Protein AF-A0A529NR77-F1 (afdb_monomer)

Structure (mmCIF, N/CA/C/O backbone):
data_AF-A0A529NR77-F1
#
_entry.id   AF-A0A529NR77-F1
#
loop_
_atom_site.group_PDB
_atom_site.id
_atom_site.type_symbol
_atom_site.label_atom_id
_atom_site.label_alt_id
_atom_site.label_comp_id
_atom_site.label_asym_id
_atom_site.label_entity_id
_atom_site.label_seq_id
_atom_site.pdbx_PDB_ins_code
_atom_site.Cartn_x
_atom_site.Cartn_y
_atom_site.Cartn_z
_atom_site.occupancy
_atom_site.B_iso_or_equiv
_atom_site.auth_seq_id
_atom_site.auth_comp_id
_atom_site.auth_a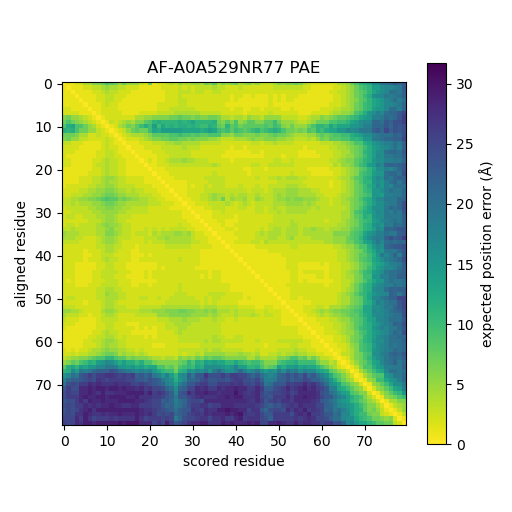sym_id
_atom_site.auth_atom_id
_atom_site.pdbx_PDB_model_num
ATOM 1 N N . MET A 1 1 ? -6.838 -7.383 4.671 1.00 95.38 1 MET A N 1
ATOM 2 C CA . MET A 1 1 ? -6.320 -7.280 3.284 1.00 95.38 1 MET A CA 1
ATOM 3 C C . MET A 1 1 ? -5.938 -8.662 2.791 1.00 95.38 1 MET A C 1
ATOM 5 O O . MET A 1 1 ? -5.264 -9.382 3.523 1.00 95.38 1 MET A O 1
ATOM 9 N N . ARG A 1 2 ? -6.348 -9.020 1.572 1.00 97.50 2 ARG A N 1
ATOM 10 C CA . ARG A 1 2 ? -6.115 -10.343 0.979 1.00 97.50 2 ARG A CA 1
ATOM 11 C C . ARG A 1 2 ? -5.477 -10.214 -0.405 1.00 97.50 2 ARG A C 1
ATOM 13 O O . ARG A 1 2 ? -5.978 -9.479 -1.252 1.00 97.50 2 ARG A O 1
ATOM 20 N N . ASP A 1 3 ? -4.358 -10.913 -0.576 1.00 97.88 3 ASP A N 1
ATOM 21 C CA . ASP A 1 3 ? -3.591 -11.122 -1.807 1.00 97.88 3 ASP A CA 1
ATOM 22 C C . ASP A 1 3 ? -3.331 -9.856 -2.633 1.00 97.88 3 ASP A C 1
ATOM 24 O O . ASP A 1 3 ? -3.378 -9.862 -3.862 1.00 97.88 3 ASP A O 1
ATOM 28 N N . LEU A 1 4 ? -2.992 -8.754 -1.957 1.00 98.06 4 LEU A N 1
ATOM 29 C CA . LEU A 1 4 ? -2.761 -7.474 -2.614 1.00 98.06 4 LEU A CA 1
ATOM 30 C C . LEU A 1 4 ? -1.544 -7.549 -3.546 1.00 98.06 4 LEU A C 1
ATOM 32 O O . LEU A 1 4 ? -0.402 -7.739 -3.103 1.00 98.06 4 LEU A O 1
ATOM 36 N N . THR A 1 5 ? -1.768 -7.3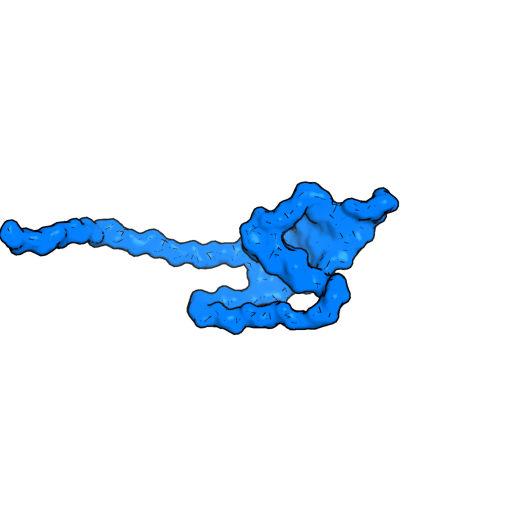13 -4.836 1.00 98.19 5 THR A N 1
ATOM 37 C CA . THR A 1 5 ? -0.700 -7.122 -5.821 1.00 98.19 5 THR A CA 1
ATOM 38 C C . THR A 1 5 ? -0.713 -5.690 -6.333 1.00 98.19 5 THR A C 1
ATOM 40 O O . THR A 1 5 ? -1.765 -5.078 -6.509 1.00 98.19 5 THR A O 1
ATOM 43 N N . VAL A 1 6 ? 0.479 -5.136 -6.561 1.00 98.00 6 VAL A N 1
ATOM 44 C CA . VAL A 1 6 ? 0.632 -3.818 -7.180 1.00 98.00 6 VAL A CA 1
ATOM 45 C C . VAL A 1 6 ? 1.781 -3.874 -8.167 1.00 98.00 6 VAL A C 1
ATOM 47 O O . VAL A 1 6 ? 2.892 -4.277 -7.812 1.00 98.00 6 VAL A O 1
ATOM 50 N N . ALA A 1 7 ? 1.532 -3.426 -9.392 1.00 97.31 7 ALA A N 1
ATOM 51 C CA . ALA A 1 7 ? 2.546 -3.247 -10.420 1.00 97.31 7 ALA A CA 1
ATOM 52 C C . ALA A 1 7 ? 2.461 -1.840 -11.014 1.00 97.31 7 ALA A C 1
ATOM 54 O O . ALA A 1 7 ? 1.375 -1.298 -11.198 1.00 97.31 7 ALA A O 1
ATOM 55 N N . TYR A 1 8 ? 3.606 -1.253 -11.350 1.00 95.38 8 TYR A N 1
ATOM 56 C CA . TYR A 1 8 ? 3.664 0.035 -12.040 1.00 95.38 8 TYR A CA 1
ATOM 57 C C . TYR A 1 8 ? 4.058 -0.165 -13.495 1.00 95.38 8 TYR A C 1
ATOM 59 O O . TYR A 1 8 ? 4.941 -0.968 -13.805 1.00 95.38 8 TYR A O 1
ATOM 67 N N . ARG A 1 9 ? 3.445 0.602 -14.397 1.00 90.31 9 ARG A N 1
ATOM 68 C CA . ARG A 1 9 ? 3.877 0.652 -15.796 1.00 90.31 9 ARG A CA 1
ATOM 69 C C . ARG A 1 9 ? 5.037 1.638 -15.952 1.00 90.31 9 ARG A C 1
ATOM 71 O O . ARG A 1 9 ? 4.871 2.830 -15.713 1.00 90.31 9 ARG A O 1
ATOM 78 N N . GLY A 1 10 ? 6.189 1.150 -16.405 1.00 83.81 10 GLY A N 1
ATOM 79 C CA . GLY A 1 10 ? 7.369 1.956 -16.724 1.00 83.81 10 GLY A CA 1
ATOM 80 C C . GLY A 1 10 ? 8.069 1.428 -17.975 1.00 83.81 10 GLY A C 1
ATOM 81 O O . GLY A 1 10 ? 8.235 0.222 -18.128 1.00 83.81 10 GLY A O 1
ATOM 82 N N . ASN A 1 11 ? 8.457 2.315 -18.898 1.00 83.56 11 ASN A N 1
ATOM 83 C CA . ASN A 1 11 ? 9.162 1.966 -20.146 1.00 83.56 11 ASN A CA 1
ATOM 84 C C . ASN A 1 11 ? 8.499 0.825 -20.948 1.00 83.56 11 ASN A C 1
ATOM 86 O O . ASN A 1 11 ? 9.172 -0.057 -21.479 1.00 83.56 11 ASN A O 1
ATOM 90 N N . GLY A 1 12 ? 7.162 0.809 -20.990 1.00 84.31 12 GLY A N 1
ATOM 91 C CA . GLY A 1 12 ? 6.387 -0.223 -21.688 1.00 84.31 12 GLY A CA 1
ATOM 92 C C . GLY A 1 12 ? 6.356 -1.596 -21.004 1.00 84.31 12 GLY A C 1
ATOM 93 O O . GLY A 1 12 ? 5.792 -2.528 -21.567 1.00 84.31 12 GLY A O 1
ATOM 94 N N . ARG A 1 13 ? 6.923 -1.739 -19.800 1.00 88.62 13 ARG A N 1
ATOM 95 C CA . ARG A 1 13 ? 6.896 -2.971 -19.000 1.00 88.62 13 ARG A CA 1
ATOM 96 C C . ARG A 1 13 ? 6.154 -2.753 -17.686 1.00 88.62 13 ARG A C 1
ATOM 98 O O . ARG A 1 13 ? 6.113 -1.642 -17.158 1.00 88.62 13 ARG A O 1
ATOM 105 N N . GLU A 1 14 ? 5.566 -3.820 -17.159 1.00 91.06 14 GLU A N 1
ATOM 106 C CA . GLU A 1 14 ? 5.047 -3.828 -15.792 1.00 91.06 14 GLU A CA 1
ATOM 107 C C . GLU A 1 14 ? 6.153 -4.250 -14.828 1.00 91.06 14 GLU A C 1
ATOM 109 O O . GLU A 1 14 ? 6.817 -5.267 -15.031 1.00 91.06 14 GLU A O 1
ATOM 114 N N . VAL A 1 15 ? 6.352 -3.452 -13.782 1.00 93.94 15 VAL A N 1
ATOM 115 C CA . VAL A 1 15 ? 7.308 -3.732 -12.713 1.00 93.94 15 VAL A CA 1
ATOM 116 C C . VAL A 1 15 ? 6.517 -4.026 -11.437 1.00 93.94 15 VAL A C 1
ATOM 118 O O . VAL A 1 15 ? 5.834 -3.126 -10.937 1.00 93.94 15 VAL A O 1
ATOM 121 N N . PRO A 1 16 ? 6.571 -5.261 -10.905 1.00 95.75 16 PRO A N 1
ATOM 122 C CA . PRO A 1 16 ? 5.847 -5.618 -9.693 1.00 95.75 16 PRO A CA 1
ATOM 123 C C . PRO A 1 16 ? 6.487 -4.947 -8.474 1.00 95.75 16 PRO A C 1
ATOM 125 O O . PRO A 1 16 ? 7.679 -5.118 -8.219 1.00 95.75 16 PRO A O 1
ATOM 128 N N . ALA A 1 17 ? 5.680 -4.216 -7.709 1.00 96.81 17 ALA A N 1
ATOM 129 C CA . ALA A 1 17 ? 6.069 -3.584 -6.450 1.00 96.81 17 ALA A CA 1
ATOM 130 C C . ALA A 1 17 ? 5.575 -4.366 -5.224 1.00 96.81 17 ALA A C 1
ATOM 132 O O . ALA A 1 17 ? 6.280 -4.409 -4.222 1.00 96.81 17 ALA A O 1
ATOM 133 N N . LEU A 1 18 ? 4.407 -5.013 -5.313 1.00 97.69 18 LEU A N 1
ATOM 134 C CA . LEU A 1 18 ? 3.883 -5.954 -4.315 1.00 97.69 18 LEU A CA 1
ATOM 135 C C . LEU A 1 18 ? 3.477 -7.257 -5.007 1.00 97.69 18 LEU A C 1
ATOM 137 O O . LEU A 1 18 ? 2.887 -7.226 -6.088 1.00 97.69 18 LEU A O 1
ATOM 141 N N . LYS A 1 19 ? 3.795 -8.395 -4.386 1.00 96.69 19 LYS A N 1
ATOM 142 C CA . LYS A 1 19 ? 3.658 -9.737 -4.976 1.00 96.69 19 LYS A CA 1
ATOM 143 C C . LYS A 1 19 ? 2.712 -10.630 -4.159 1.00 96.69 19 LYS A C 1
ATOM 145 O O . LYS A 1 19 ? 3.097 -11.734 -3.799 1.00 96.69 19 LYS A O 1
ATOM 150 N N . GLY A 1 20 ? 1.515 -10.135 -3.845 1.00 97.06 20 GLY A N 1
ATOM 151 C CA . GLY A 1 20 ? 0.510 -10.881 -3.079 1.00 97.06 20 GLY A CA 1
ATOM 152 C C . GLY A 1 20 ? 0.743 -10.748 -1.578 1.00 97.06 20 GLY A C 1
ATOM 153 O O . GLY A 1 20 ? 1.250 -11.660 -0.934 1.00 97.06 20 GLY A O 1
ATOM 154 N N . VAL A 1 21 ? 0.432 -9.573 -1.030 1.00 97.44 21 VAL A N 1
ATOM 155 C CA . VAL A 1 21 ? 0.546 -9.302 0.408 1.00 97.44 21 VAL A CA 1
ATOM 156 C C . VAL A 1 21 ? -0.813 -9.505 1.070 1.00 97.44 21 VAL A C 1
ATOM 158 O O . VAL A 1 21 ? -1.789 -8.853 0.700 1.00 97.44 21 VAL A O 1
ATOM 161 N N . SER A 1 22 ? -0.844 -10.358 2.089 1.00 97.19 22 SER A N 1
ATOM 162 C CA . SER A 1 22 ? -2.013 -10.616 2.931 1.00 97.19 22 SER A CA 1
ATOM 163 C C . SER A 1 22 ? -1.694 -10.224 4.368 1.00 97.19 22 SER A C 1
ATOM 165 O O . SER A 1 22 ? -0.617 -10.537 4.877 1.00 97.19 22 SER A O 1
ATOM 167 N N . LEU A 1 23 ? -2.599 -9.472 4.988 1.00 95.50 23 LEU A N 1
ATOM 168 C CA . LEU A 1 23 ? -2.400 -8.880 6.307 1.00 95.50 23 LEU A CA 1
ATOM 169 C C . LEU A 1 23 ? -3.746 -8.520 6.937 1.00 95.50 23 LEU A C 1
ATOM 171 O O . LEU A 1 23 ? -4.638 -7.992 6.265 1.00 95.50 23 LEU A O 1
ATOM 175 N N . GLU A 1 24 ? -3.837 -8.733 8.240 1.00 95.56 24 GLU A N 1
ATOM 176 C CA . GLU A 1 24 ? -4.938 -8.334 9.108 1.00 95.56 24 GLU A CA 1
ATOM 177 C C . GLU A 1 24 ? -4.368 -7.442 10.217 1.00 95.56 24 GLU A C 1
ATOM 179 O O . GLU A 1 24 ? -3.248 -7.672 10.675 1.00 95.56 24 GLU A O 1
ATOM 184 N N . ILE A 1 25 ? -5.082 -6.366 10.549 1.00 93.19 25 ILE A N 1
ATOM 185 C CA . ILE A 1 25 ? -4.711 -5.427 11.611 1.00 93.19 25 ILE A CA 1
ATOM 186 C C . ILE A 1 25 ? -5.986 -5.128 12.386 1.00 93.19 25 ILE A C 1
ATOM 188 O O . ILE A 1 25 ? -6.946 -4.617 11.806 1.00 93.19 25 ILE A O 1
ATOM 192 N N . GLU A 1 26 ? -5.970 -5.413 13.679 1.00 92.25 26 GLU A N 1
ATOM 193 C CA . GLU A 1 26 ? -7.104 -5.177 14.566 1.00 92.25 26 GLU A CA 1
ATOM 194 C C . GLU A 1 26 ? -7.149 -3.727 15.068 1.00 92.25 26 GLU A C 1
ATOM 196 O O . GLU A 1 26 ? -6.151 -2.993 15.098 1.00 92.25 26 GLU A O 1
ATOM 201 N N . ALA A 1 27 ? -8.330 -3.293 15.512 1.00 90.12 27 ALA A N 1
ATOM 202 C CA . ALA A 1 27 ? -8.498 -1.967 16.092 1.00 90.12 27 ALA A CA 1
ATOM 203 C C . ALA A 1 27 ? -7.605 -1.788 17.337 1.00 90.12 27 ALA A C 1
ATOM 205 O O . ALA A 1 27 ? -7.686 -2.539 18.306 1.00 90.12 27 ALA A O 1
ATOM 206 N N . GLY A 1 28 ? -6.767 -0.748 17.324 1.00 91.44 28 GLY A N 1
ATOM 207 C CA . GLY A 1 28 ? -5.822 -0.450 18.407 1.00 91.44 28 GLY A CA 1
ATOM 208 C C . GLY A 1 28 ? -4.434 -1.074 18.235 1.00 91.44 28 GLY A C 1
ATOM 209 O O . GLY A 1 28 ? -3.526 -0.751 19.009 1.00 91.44 28 GLY A O 1
ATOM 210 N N . GLU A 1 29 ? -4.222 -1.901 17.210 1.00 94.38 29 GLU A N 1
ATOM 211 C CA . GLU A 1 29 ? -2.899 -2.429 16.896 1.00 94.38 29 GLU A CA 1
ATOM 212 C C . GLU A 1 29 ? -1.994 -1.391 16.225 1.00 94.38 29 GLU A C 1
ATOM 214 O O . GLU A 1 29 ? -2.425 -0.456 15.546 1.00 94.38 29 GLU A O 1
ATOM 219 N N . ARG A 1 30 ? -0.685 -1.568 16.423 1.00 94.31 30 ARG A N 1
ATOM 220 C CA . ARG A 1 30 ? 0.356 -0.769 15.775 1.00 94.31 30 ARG A CA 1
ATOM 221 C C . ARG A 1 30 ? 1.221 -1.683 14.926 1.00 94.31 30 ARG A C 1
ATOM 223 O O . ARG A 1 30 ? 1.924 -2.536 15.459 1.00 94.31 30 ARG A O 1
ATOM 230 N N . LEU A 1 31 ? 1.213 -1.449 13.619 1.00 94.69 31 LEU A N 1
ATOM 231 C CA . LEU A 1 31 ? 2.045 -2.165 12.660 1.00 94.69 31 LEU A CA 1
ATOM 232 C C . LEU A 1 31 ? 3.205 -1.288 12.177 1.00 94.69 31 LEU A C 1
ATOM 234 O O . LEU A 1 31 ? 3.005 -0.136 11.794 1.00 94.69 31 LEU A O 1
ATOM 238 N N . ALA A 1 32 ? 4.408 -1.860 12.122 1.00 96.19 32 ALA A N 1
ATOM 239 C CA . ALA A 1 32 ? 5.567 -1.251 11.475 1.00 96.19 32 ALA A CA 1
ATOM 240 C C . ALA A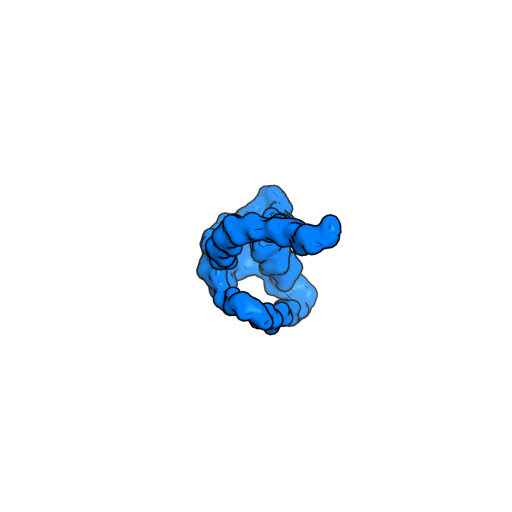 1 32 ? 5.935 -2.018 10.197 1.00 96.19 32 ALA A C 1
ATOM 242 O O . ALA A 1 32 ? 6.096 -3.236 10.220 1.00 96.19 32 ALA A O 1
ATOM 243 N N . ILE A 1 33 ? 6.118 -1.297 9.086 1.00 95.06 33 ILE A N 1
ATOM 244 C CA . ILE A 1 33 ? 6.570 -1.865 7.809 1.00 95.06 33 ILE A CA 1
ATOM 245 C C . ILE A 1 33 ? 8.054 -1.524 7.626 1.00 95.06 33 ILE A C 1
ATOM 247 O O . ILE A 1 33 ? 8.409 -0.362 7.421 1.00 95.06 33 ILE A O 1
ATOM 251 N N . ILE A 1 34 ? 8.922 -2.535 7.667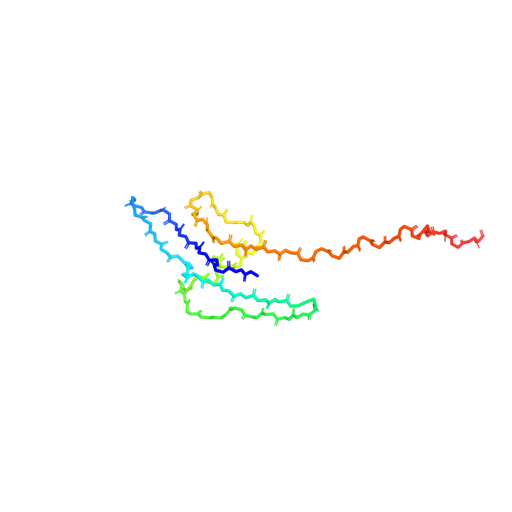 1.00 96.31 34 ILE A N 1
ATOM 252 C CA . ILE A 1 34 ? 10.382 -2.381 7.572 1.00 96.31 34 ILE A CA 1
ATOM 253 C C . ILE A 1 34 ? 10.967 -3.162 6.391 1.00 96.31 34 ILE A C 1
ATOM 255 O O . ILE A 1 34 ? 10.344 -4.076 5.860 1.00 96.31 34 ILE A O 1
ATOM 259 N N . GLY A 1 35 ? 12.163 -2.773 5.946 1.00 95.81 35 GLY A N 1
ATOM 260 C CA . GLY A 1 35 ? 12.867 -3.411 4.830 1.00 95.81 35 GLY A CA 1
ATOM 261 C C . GLY A 1 35 ? 13.682 -2.428 3.990 1.00 95.81 35 GLY A C 1
ATOM 262 O O . GLY A 1 35 ? 13.539 -1.209 4.115 1.00 95.81 35 GLY A O 1
ATOM 263 N N . GLU A 1 36 ? 14.515 -2.961 3.102 1.00 97.81 36 GLU A N 1
ATOM 264 C CA . GLU A 1 36 ? 15.440 -2.202 2.248 1.00 97.81 36 GLU A CA 1
ATOM 265 C C . GLU A 1 36 ? 14.742 -1.235 1.280 1.00 97.81 36 GLU A C 1
ATOM 267 O O . GLU A 1 36 ? 13.541 -1.334 1.009 1.00 97.81 36 GLU A O 1
ATOM 272 N N . SER A 1 37 ? 15.484 -0.261 0.747 1.00 96.25 37 SER A N 1
ATOM 273 C CA . SER A 1 37 ? 14.962 0.631 -0.295 1.00 96.25 37 SER A CA 1
ATOM 274 C C . SER A 1 37 ? 14.463 -0.177 -1.500 1.00 96.25 37 SER A C 1
ATOM 276 O O . SER A 1 37 ? 15.105 -1.129 -1.925 1.00 96.25 37 SER A O 1
ATOM 278 N N . GLY A 1 38 ? 13.292 0.180 -2.034 1.00 94.12 38 GLY A N 1
ATOM 279 C CA . GLY A 1 38 ? 12.684 -0.530 -3.166 1.00 94.12 38 GLY A CA 1
ATOM 280 C C . GLY A 1 38 ? 11.881 -1.791 -2.820 1.00 94.12 38 GLY A C 1
ATOM 281 O O . GLY A 1 38 ? 11.223 -2.327 -3.703 1.00 94.12 38 GLY A O 1
ATOM 282 N N . SER A 1 39 ? 11.826 -2.230 -1.556 1.00 95.69 39 SER A N 1
ATOM 283 C CA . SER A 1 39 ? 11.084 -3.445 -1.163 1.00 95.69 39 SER A CA 1
ATOM 284 C C . SER A 1 39 ? 9.548 -3.346 -1.227 1.00 95.69 39 SER A C 1
ATOM 286 O O . SER A 1 39 ? 8.862 -4.308 -0.902 1.00 95.69 39 SER A O 1
ATOM 288 N N . GLY A 1 40 ? 8.991 -2.187 -1.599 1.00 96.56 40 GLY A N 1
ATOM 289 C CA . GLY A 1 40 ? 7.541 -1.989 -1.730 1.00 96.56 40 GLY A CA 1
ATOM 290 C C . GLY A 1 40 ? 6.845 -1.333 -0.531 1.00 96.56 40 GLY A C 1
ATOM 291 O O . GLY A 1 40 ? 5.651 -1.072 -0.611 1.00 96.56 40 GLY A O 1
ATOM 292 N N . LYS A 1 41 ? 7.562 -0.965 0.543 1.00 98.06 41 LYS A N 1
ATOM 293 C CA . LYS A 1 41 ? 6.977 -0.353 1.765 1.00 98.06 41 LYS A CA 1
ATOM 294 C C . LYS A 1 41 ? 6.053 0.837 1.488 1.00 98.06 41 LYS A C 1
ATOM 296 O O . LYS A 1 41 ? 4.899 0.831 1.896 1.00 98.06 41 LYS A O 1
ATOM 301 N N . SER A 1 42 ? 6.548 1.847 0.766 1.00 97.31 42 SER A N 1
ATOM 302 C CA . SER A 1 42 ? 5.756 3.036 0.422 1.00 97.31 42 SER A CA 1
ATOM 303 C C . SER A 1 42 ? 4.590 2.693 -0.501 1.00 97.31 42 SER A C 1
ATOM 305 O O . SER A 1 42 ? 3.542 3.313 -0.404 1.00 97.31 42 SER A O 1
ATOM 307 N N . THR A 1 43 ? 4.743 1.680 -1.360 1.00 97.44 43 THR A N 1
ATOM 308 C CA . THR A 1 43 ? 3.636 1.199 -2.199 1.00 97.44 43 THR A CA 1
ATOM 309 C C . THR A 1 43 ? 2.546 0.557 -1.349 1.00 97.44 43 THR A C 1
ATOM 311 O O . THR A 1 43 ? 1.381 0.874 -1.548 1.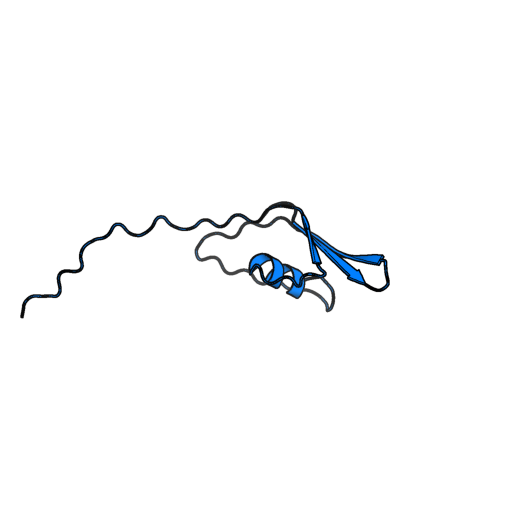00 97.44 43 THR A O 1
ATOM 314 N N . LEU A 1 44 ? 2.906 -0.274 -0.367 1.00 97.50 44 LEU A N 1
ATOM 315 C CA . LEU A 1 44 ? 1.949 -0.869 0.566 1.00 97.50 44 LEU A CA 1
ATOM 316 C C . LEU A 1 44 ? 1.226 0.202 1.391 1.00 97.50 44 LEU A C 1
ATOM 318 O O . LEU A 1 44 ? 0.003 0.191 1.460 1.00 97.50 44 LEU A O 1
ATOM 322 N N . ALA A 1 45 ? 1.960 1.174 1.940 1.00 96.75 45 ALA A N 1
ATOM 323 C CA . ALA A 1 45 ? 1.363 2.275 2.695 1.00 96.75 45 ALA A CA 1
ATOM 324 C C . ALA A 1 45 ? 0.377 3.104 1.847 1.00 96.75 45 ALA A C 1
ATOM 326 O O . ALA A 1 45 ? -0.725 3.409 2.299 1.00 96.75 45 ALA A O 1
ATOM 327 N N . LEU A 1 46 ? 0.744 3.433 0.603 1.00 97.31 46 LEU A N 1
ATOM 328 C CA . LEU A 1 46 ? -0.129 4.168 -0.316 1.00 97.31 46 LEU A CA 1
ATOM 329 C C . LEU A 1 46 ? -1.340 3.342 -0.767 1.00 97.31 46 LEU A C 1
ATOM 331 O O . LEU A 1 46 ? -2.419 3.907 -0.915 1.00 97.31 46 LEU A O 1
ATOM 335 N N . ALA A 1 47 ? -1.183 2.030 -0.971 1.00 96.75 47 ALA A N 1
ATOM 336 C CA . ALA A 1 47 ? -2.287 1.134 -1.314 1.00 96.75 47 ALA A CA 1
ATOM 337 C C . ALA A 1 47 ? -3.337 1.093 -0.203 1.00 96.75 47 ALA A C 1
ATOM 339 O O . ALA A 1 47 ? -4.518 1.2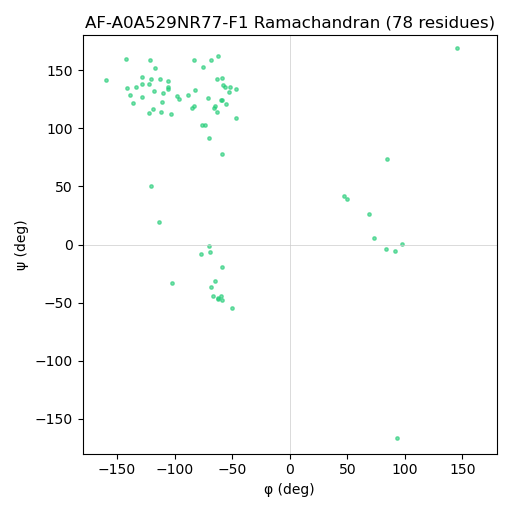90 -0.474 1.00 96.75 47 ALA A O 1
ATOM 340 N N . ILE A 1 48 ? -2.889 0.933 1.046 1.00 95.06 48 ILE A N 1
ATOM 341 C CA . ILE A 1 48 ? -3.747 0.982 2.233 1.00 95.06 48 ILE A CA 1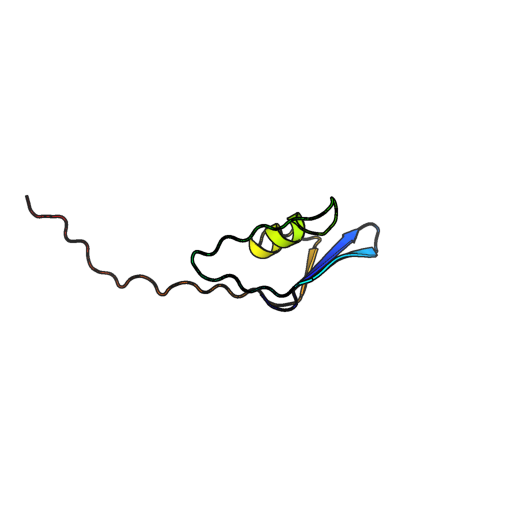
ATOM 342 C C . ILE A 1 48 ? -4.465 2.338 2.306 1.00 95.06 48 ILE A C 1
ATOM 344 O O . ILE A 1 48 ? -5.680 2.386 2.446 1.00 95.06 48 ILE A O 1
ATOM 348 N N . ALA A 1 49 ? -3.750 3.449 2.126 1.00 94.62 49 ALA A N 1
ATOM 349 C CA . ALA A 1 49 ? -4.350 4.784 2.174 1.00 94.62 49 ALA A CA 1
ATOM 350 C C . ALA A 1 49 ? -5.287 5.115 0.989 1.00 94.62 49 ALA A C 1
ATOM 352 O O . ALA A 1 49 ? -5.895 6.183 0.984 1.00 94.62 49 ALA A O 1
ATOM 353 N N . GLY A 1 50 ? -5.381 4.259 -0.037 1.00 95.12 50 GLY A N 1
ATOM 354 C CA . GLY A 1 50 ? -6.135 4.556 -1.259 1.00 95.12 50 GLY A CA 1
ATOM 355 C C . GLY A 1 50 ? -5.503 5.659 -2.122 1.00 95.12 50 GLY A C 1
ATOM 356 O O . GLY A 1 50 ? -6.201 6.342 -2.866 1.00 95.12 50 GLY A O 1
ATOM 357 N N . LEU A 1 51 ? -4.182 5.849 -2.022 1.00 97.56 51 LEU A N 1
ATOM 358 C CA . LEU A 1 51 ? -3.427 6.954 -2.633 1.00 97.56 51 LEU A CA 1
ATOM 359 C C . LEU A 1 51 ? -2.452 6.506 -3.734 1.00 97.56 51 LEU A C 1
ATOM 361 O O . LEU A 1 51 ? -1.505 7.224 -4.063 1.00 97.56 51 LEU A O 1
ATOM 365 N N . LEU A 1 52 ? -2.638 5.317 -4.308 1.00 96.56 52 LEU A N 1
ATOM 366 C CA . LEU A 1 52 ? -1.795 4.877 -5.419 1.00 96.56 52 LEU A CA 1
ATOM 367 C C . LEU A 1 52 ? -1.962 5.796 -6.644 1.00 96.56 52 LEU A C 1
ATOM 369 O O . LEU A 1 52 ? -3.073 6.235 -6.955 1.00 96.56 52 LEU A O 1
ATOM 373 N N . PRO A 1 53 ? -0.875 6.082 -7.382 1.00 93.94 53 PRO A N 1
ATOM 374 C CA . PRO A 1 53 ? -0.960 6.873 -8.600 1.00 93.94 53 PRO A CA 1
ATOM 375 C C . PRO A 1 53 ? -1.696 6.097 -9.699 1.00 93.94 53 PRO A C 1
ATOM 377 O O . PRO A 1 53 ? -1.693 4.870 -9.729 1.00 93.94 53 PRO A O 1
ATOM 380 N N . ARG A 1 54 ? -2.236 6.816 -10.689 1.00 91.25 54 ARG A N 1
ATOM 381 C CA . ARG A 1 54 ? -2.959 6.220 -11.833 1.00 91.25 54 ARG A CA 1
ATOM 382 C C . ARG A 1 54 ? -2.141 5.228 -12.669 1.00 91.25 54 ARG A C 1
ATOM 384 O O . ARG A 1 54 ? -2.713 4.462 -13.431 1.00 91.25 54 ARG A O 1
ATOM 391 N N . SER A 1 55 ? -0.813 5.276 -12.581 1.00 92.06 55 SER A N 1
ATOM 392 C CA . SER A 1 55 ? 0.088 4.342 -13.266 1.00 92.06 55 SER A CA 1
ATOM 393 C C . SER A 1 55 ? 0.173 2.968 -12.591 1.00 92.06 55 SER A C 1
ATOM 395 O O . SER A 1 55 ? 0.801 2.065 -13.152 1.00 92.06 55 SER A O 1
ATOM 397 N N . ALA A 1 56 ? -0.411 2.816 -11.399 1.00 95.75 56 ALA A N 1
ATOM 398 C CA . ALA A 1 56 ? -0.469 1.559 -10.674 1.00 95.75 56 ALA A CA 1
ATOM 399 C C . ALA A 1 56 ? -1.619 0.684 -11.187 1.00 95.75 56 ALA A C 1
ATOM 401 O O . ALA A 1 56 ? -2.757 1.133 -11.319 1.00 95.75 56 ALA A O 1
ATOM 402 N N . ARG A 1 57 ? -1.317 -0.590 -11.420 1.00 96.00 57 ARG A N 1
ATOM 403 C CA . ARG A 1 57 ? -2.293 -1.670 -11.539 1.00 96.00 57 ARG A CA 1
ATOM 404 C C . ARG A 1 57 ? -2.366 -2.377 -10.192 1.00 96.00 57 ARG A C 1
ATOM 406 O O . ARG A 1 57 ? -1.325 -2.760 -9.660 1.00 96.00 57 ARG A O 1
ATOM 413 N N . ILE A 1 58 ? -3.574 -2.515 -9.662 1.00 96.25 58 ILE A N 1
ATOM 414 C CA . ILE A 1 58 ? -3.873 -3.135 -8.370 1.00 96.25 58 ILE A CA 1
ATOM 415 C C . ILE A 1 58 ? -4.805 -4.328 -8.585 1.00 96.25 58 ILE A C 1
ATOM 417 O O . ILE A 1 58 ? -5.676 -4.271 -9.453 1.00 96.25 58 ILE A O 1
ATOM 421 N N . ASP A 1 59 ? -4.596 -5.388 -7.814 1.00 97.44 59 ASP A N 1
ATOM 422 C CA . ASP A 1 59 ? -5.473 -6.560 -7.725 1.00 97.44 59 ASP A CA 1
ATOM 423 C C . ASP A 1 59 ? -5.518 -7.047 -6.265 1.00 97.44 59 ASP A C 1
ATOM 425 O O . ASP A 1 59 ? -4.607 -6.731 -5.490 1.00 97.44 59 ASP A O 1
ATOM 429 N N . GLY A 1 60 ? -6.546 -7.811 -5.902 1.00 96.69 60 GLY A N 1
ATOM 430 C CA . GLY A 1 60 ? -6.834 -8.236 -4.527 1.00 96.69 60 GLY A CA 1
ATOM 431 C C . GLY A 1 60 ? -7.799 -7.304 -3.783 1.00 96.69 60 GLY A C 1
ATOM 432 O O . GLY A 1 60 ? -8.468 -6.461 -4.382 1.00 96.69 60 GLY A O 1
ATOM 433 N N . GLU A 1 61 ? -7.884 -7.465 -2.458 1.00 96.06 61 GLU A N 1
ATOM 434 C CA . GLU A 1 61 ? -8.943 -6.850 -1.643 1.00 96.06 61 GLU A CA 1
ATOM 435 C C . GLU A 1 61 ? -8.411 -6.169 -0.374 1.00 96.06 61 GLU A C 1
ATOM 437 O O . GLU A 1 61 ? -7.614 -6.726 0.393 1.00 96.06 61 GLU A O 1
ATOM 442 N N . ILE A 1 62 ? -8.917 -4.961 -0.109 1.00 95.44 62 ILE A N 1
ATOM 443 C CA . ILE A 1 62 ? -8.727 -4.242 1.154 1.00 95.44 62 ILE A CA 1
ATOM 444 C C . ILE A 1 62 ? -10.110 -3.950 1.731 1.00 95.44 62 ILE A C 1
ATOM 446 O O . ILE A 1 62 ? -10.873 -3.168 1.169 1.00 95.44 62 ILE A O 1
ATOM 450 N N . GLU A 1 63 ? -10.415 -4.574 2.863 1.00 94.12 63 GLU A N 1
ATOM 451 C CA . GLU A 1 63 ? -11.650 -4.360 3.614 1.00 94.12 63 GLU A CA 1
ATOM 452 C C . GLU A 1 63 ? -11.344 -3.546 4.867 1.00 94.12 63 GLU A C 1
ATOM 454 O O . GLU A 1 63 ? -10.382 -3.832 5.582 1.00 94.12 63 GLU A O 1
ATOM 459 N N . TRP A 1 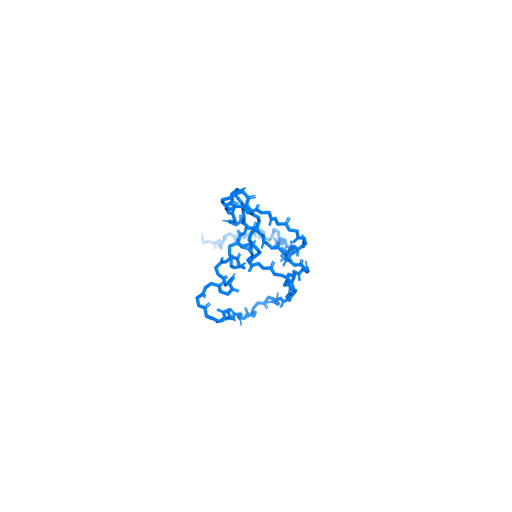64 ? -12.176 -2.538 5.120 1.00 91.00 64 TRP A N 1
ATOM 460 C CA . TRP A 1 64 ? -12.108 -1.705 6.313 1.00 91.00 64 TRP A CA 1
ATOM 461 C C . TRP A 1 64 ? -13.319 -1.990 7.185 1.00 91.00 64 TRP A C 1
ATOM 463 O O . TRP A 1 64 ? -14.456 -1.815 6.745 1.00 91.00 64 TRP A O 1
ATOM 473 N N . GLN A 1 65 ? -13.080 -2.385 8.432 1.00 86.19 65 GLN A N 1
ATOM 474 C CA . GLN A 1 65 ? -14.136 -2.420 9.432 1.00 86.19 65 GLN A CA 1
ATOM 475 C C . GLN A 1 65 ? -14.408 -0.988 9.883 1.00 86.19 65 GLN A C 1
ATOM 477 O O . GLN A 1 65 ? -13.636 -0.389 10.630 1.00 86.19 65 GLN A O 1
ATOM 482 N N . ILE A 1 66 ? -15.494 -0.416 9.378 1.00 79.38 66 ILE A N 1
ATOM 483 C CA . ILE A 1 66 ? -15.995 0.870 9.851 1.00 79.38 66 ILE A CA 1
ATOM 484 C C . ILE A 1 66 ? -16.863 0.553 11.075 1.00 79.38 66 ILE A C 1
ATOM 486 O O . ILE A 1 66 ? -17.848 -0.171 10.915 1.00 79.38 66 ILE A O 1
ATOM 490 N N . PRO A 1 67 ? -16.520 1.037 12.286 1.00 70.88 67 PRO A N 1
ATOM 491 C CA . PRO A 1 67 ? -17.383 0.843 13.441 1.00 70.88 67 PRO A CA 1
ATOM 492 C C . PRO A 1 67 ? -18.759 1.438 13.138 1.00 70.88 67 PRO A C 1
ATOM 494 O O . PRO A 1 67 ? -18.846 2.530 12.567 1.00 70.88 67 PRO A O 1
ATOM 497 N N . GLU A 1 68 ? -19.826 0.726 13.508 1.00 76.25 68 GLU A N 1
ATOM 498 C CA . GLU A 1 68 ? -21.180 1.264 13.397 1.00 76.25 68 GLU A CA 1
ATOM 499 C C . GLU A 1 68 ? -21.234 2.638 14.073 1.00 76.25 68 GLU A C 1
ATOM 501 O O . GLU A 1 68 ? -20.641 2.855 15.135 1.00 76.25 68 GLU A O 1
ATOM 506 N N . SER A 1 69 ? -21.886 3.596 13.410 1.00 68.38 69 SER A N 1
ATOM 507 C CA . SER A 1 69 ? -21.979 4.967 13.903 1.00 68.38 69 SER A CA 1
ATOM 508 C C . SER A 1 69 ? -22.509 4.944 15.339 1.00 68.38 69 SER A C 1
ATOM 510 O O . SER A 1 69 ? -23.526 4.284 15.570 1.00 68.38 69 SER A O 1
ATOM 512 N N . PRO A 1 70 ? -21.879 5.642 16.305 1.00 64.62 70 PRO A N 1
ATOM 513 C CA . PRO A 1 70 ? -22.441 5.726 17.642 1.00 64.62 70 PRO A CA 1
ATOM 514 C C . PRO A 1 70 ? -23.863 6.270 17.508 1.00 64.62 70 PRO A C 1
ATOM 516 O O . PRO A 1 70 ? -24.073 7.337 16.925 1.00 64.62 70 PRO A O 1
ATOM 519 N N . SER A 1 71 ? -24.841 5.492 17.980 1.00 64.25 71 SER A N 1
ATOM 520 C CA . SER A 1 71 ? -26.247 5.878 17.990 1.00 64.25 71 SER A CA 1
ATOM 521 C C . SER A 1 71 ? -26.363 7.297 18.527 1.00 64.25 71 SER A C 1
ATOM 523 O O . SER A 1 71 ? -25.734 7.626 19.534 1.00 64.25 71 SER A O 1
ATOM 525 N N . SER A 1 72 ? -27.144 8.132 17.843 1.00 63.16 72 SER A N 1
ATOM 526 C CA . SER A 1 72 ? -27.381 9.537 18.161 1.00 63.16 72 SER A CA 1
ATOM 527 C C . SER A 1 72 ? -27.982 9.701 19.562 1.00 63.16 72 SER A C 1
ATOM 529 O O . SER A 1 72 ? -29.181 9.922 19.722 1.00 63.16 72 SER A O 1
ATOM 531 N N . HIS A 1 73 ? -27.165 9.596 20.604 1.00 60.75 73 HIS A N 1
ATOM 532 C CA . HIS A 1 73 ? -27.518 10.112 21.909 1.00 60.75 73 HIS A CA 1
ATOM 533 C C . HIS A 1 73 ? -27.408 11.625 21.797 1.00 60.75 73 HIS A C 1
ATOM 535 O O . HIS A 1 73 ? -26.315 12.184 21.740 1.00 60.75 73 HIS A O 1
ATOM 541 N N . SER A 1 74 ? -28.570 12.269 21.683 1.00 62.62 74 SER A N 1
ATOM 542 C CA . SER A 1 74 ? -28.718 13.714 21.781 1.00 62.62 74 SER A CA 1
ATOM 543 C C . SER A 1 74 ? -27.943 14.197 23.005 1.00 62.62 74 SER A C 1
ATOM 545 O O . SER A 1 74 ? -28.342 13.934 24.139 1.00 62.62 74 SER A O 1
ATOM 547 N N . PHE A 1 75 ? -26.821 14.880 22.781 1.00 65.81 75 PHE A N 1
ATOM 548 C CA . PHE A 1 75 ? -26.128 15.603 23.833 1.00 65.81 75 PHE A CA 1
ATOM 549 C C . PHE A 1 75 ? -27.009 16.800 24.187 1.00 65.81 75 PHE A C 1
ATOM 551 O O . PHE A 1 75 ? -26.960 17.838 23.530 1.00 65.81 75 PHE A O 1
ATOM 558 N N . ALA A 1 76 ? -27.892 16.627 25.171 1.00 68.25 76 ALA A N 1
ATOM 559 C CA . ALA A 1 76 ? -28.552 17.760 25.793 1.00 68.25 76 ALA A CA 1
ATOM 560 C C . ALA A 1 76 ? -27.457 18.552 26.527 1.00 68.25 76 ALA A C 1
ATOM 562 O O . ALA A 1 76 ? -26.806 17.980 27.408 1.00 68.25 76 ALA A O 1
ATOM 563 N N . PRO A 1 77 ? -27.190 19.819 26.160 1.00 66.00 77 PRO A N 1
ATOM 564 C CA . PRO A 1 77 ? -26.266 20.633 26.931 1.00 66.00 77 PRO A CA 1
ATOM 565 C C . PRO A 1 77 ? -26.781 20.730 28.376 1.00 66.00 77 PRO A C 1
ATOM 567 O O . PRO A 1 77 ? -27.997 20.768 28.582 1.00 66.00 77 PRO A O 1
ATOM 570 N N . PRO A 1 78 ? -25.889 20.734 29.381 1.00 68.44 78 PRO A N 1
ATOM 571 C CA . PRO A 1 78 ? -26.305 20.872 30.768 1.00 68.44 78 PRO A CA 1
ATOM 572 C C . PRO A 1 78 ? -27.065 22.189 30.938 1.00 68.44 78 PRO A C 1
ATOM 574 O O . PRO A 1 78 ? -26.557 23.255 30.589 1.00 68.44 78 PRO A O 1
ATOM 577 N N . SER A 1 79 ? -28.293 22.100 31.447 1.00 74.88 79 SER A N 1
ATOM 578 C CA . SER A 1 79 ? -29.106 23.255 31.811 1.00 74.88 79 SER A CA 1
ATOM 579 C C . SER A 1 79 ? -28.401 24.019 32.935 1.00 74.88 79 SER A C 1
ATOM 581 O O . SER A 1 79 ? -28.252 23.479 34.033 1.00 74.88 79 SER A O 1
ATOM 583 N N . VAL A 1 80 ? -27.964 25.248 32.657 1.00 64.94 80 VAL A N 1
ATOM 584 C CA . VAL A 1 80 ? -27.557 26.241 33.666 1.00 64.94 80 VAL A CA 1
ATOM 585 C C . VAL A 1 80 ? -28.567 27.372 33.645 1.00 64.94 80 VAL A C 1
ATOM 587 O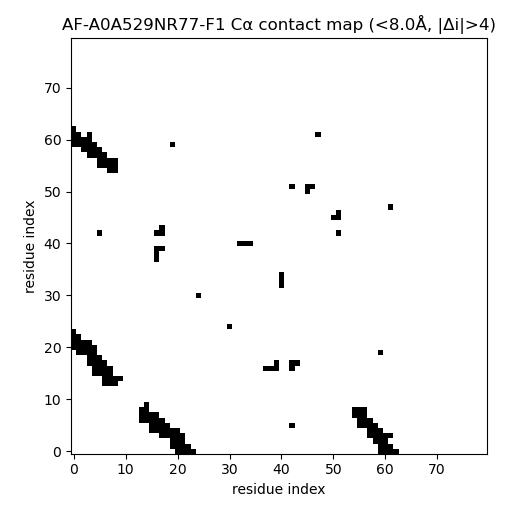 O . VAL A 1 80 ? -28.922 27.800 32.522 1.00 64.94 80 VAL A O 1
#

Solvent-accessible surface area (backbone atoms only — not comparable to full-atom values): 5367 Å² total; per-residue (Å²): 61,43,51,32,30,32,28,37,66,52,98,94,38,76,47,76,48,39,89,50,49,64,53,85,81,61,95,91,65,85,86,83,86,82,77,64,92,85,67,26,60,70,56,52,54,27,53,74,69,72,60,63,58,90,60,52,48,76,49,70,45,80,75,77,88,72,77,79,76,80,75,87,70,78,80,72,74,83,90,126

Foldseek 3Di:
DWQKWKWFDDPNDTHTQDGTDDDDDDPPDDDDDDDDPSNNSVVVVCVQVVNDDPRMDIDDDDDDDDDDDPPPPPPDDDDD

pLDDT: mean 89.73, std 11.16, range [60.75, 98.19]

Nearest PDB structures (foldseek):
  8j5r-assembly1_D  TM=9.516E-01  e=1.340E-03  Mycobacterium tuberculosis H37Rv
  8j5t-assembly1_D  TM=9.238E-01  e=2.482E-03  Mycobacterium tuberculosis H37Rv
  4fwi-assembly1_B  TM=9.090E-01  e=1.578E-02  Caldanaerobacter subterraneus subsp. tengcongensis MB4
  7fdv-assembly1_D  TM=6.842E-01  e=2.283E-01  Homo sapiens
  6kqr-assembly1_B  TM=4.569E-01  e=8.619E+00  Zymomonas mobilis subsp. mobilis

Radius of gyration: 18.87 Å; Cα contacts (8 Å, |Δi|>4): 87; chains: 1; bounding box: 44×37×55 Å

Sequence (80 aa):
MRDLTVAYRGNGREVPALKGVSLEIEAGERLAIIGESGSGKSTLALAIAGLLPRSARIDGEIEWQIPESPSSHSFAPPSV

Secondary structure (DSSP, 8-state):
-EEEEEEEEETTEEEEEEEEE-----TT-------STTSSHHHHHHHHTT---TTEEEEEE----PPPPPP----PPP--

Mean predicted aligned error: 7.68 Å